Protein AF-A0A5J5TB02-F1 (afdb_monomer_lite)

Foldseek 3Di:
DDDDDDPDPPPPDLVDPQLVLDPARWDFFEDDPQWTWTFHPPPQGWIKIARSVVSDIDTAPRAPDDCDDFWQKDKAWDDDPPDPDGKIKIKTWHADPVAATWIKMDIPVVSDIDTDPDGDHDNQKDWDTSQWEDADQKIWTQIPQGIWIARNPVRYIDHDRHPADHWYDDPRDIDGDDDDDDD

InterPro domains:
  IPR013187 F-box associated beta-propeller, type 3 [PF08268] (30-159)
  IPR055290 F-box protein At3g26010-like [PTHR35546] (15-178)

Sequence (183 aa):
MPAFMSLDPRAYGVPDPSLTFLPEPVDVRTSYNGLLCCQGRTAYRPYYICNPANKQWKELPKPDDDHGPDPALVLVFEPPIMNFTADYKLVCPFPSELGGYKFEVYSSDRGSWRTSGEIRFDDNEKLLPKTGAHVNGIVYWPSTRGVTSFDLNSELCRLFSSNLENLGMINGKLCAACIRTRN

pLDDT: mean 86.52, std 14.09, range [33.75, 98.31]

Radius of gyration: 16.79 Å; chains: 1; bounding box: 39×45×45 Å

Structure (mmCIF, N/CA/C/O backbone):
data_AF-A0A5J5TB02-F1
#
_entry.id   AF-A0A5J5TB02-F1
#
loop_
_atom_site.group_PDB
_atom_site.id
_atom_site.type_symbol
_atom_site.label_atom_id
_atom_site.label_alt_id
_atom_site.label_comp_id
_atom_site.label_asym_id
_atom_site.label_entity_id
_atom_site.label_seq_id
_atom_site.pdbx_PDB_ins_code
_atom_site.Cartn_x
_atom_site.Cartn_y
_atom_site.Cartn_z
_atom_site.occupancy
_atom_site.B_iso_or_equiv
_atom_site.auth_seq_id
_atom_site.auth_comp_id
_atom_site.auth_asym_id
_atom_site.auth_atom_id
_atom_site.pdbx_PDB_model_num
ATOM 1 N N . MET A 1 1 ? -2.875 -25.778 6.248 1.00 34.66 1 MET A N 1
ATOM 2 C CA . MET A 1 1 ? -3.162 -24.342 6.444 1.00 34.66 1 MET A CA 1
ATOM 3 C C . MET A 1 1 ? -2.043 -23.782 7.308 1.00 34.66 1 MET A C 1
ATOM 5 O O . MET A 1 1 ? -1.871 -24.313 8.400 1.00 34.66 1 MET A O 1
ATOM 9 N N . PRO A 1 2 ? -1.211 -22.840 6.838 1.00 33.75 2 PRO A N 1
ATOM 10 C CA . PRO A 1 2 ? -0.192 -22.244 7.694 1.00 33.75 2 PRO A CA 1
ATOM 11 C C . PRO A 1 2 ? -0.888 -21.399 8.766 1.00 33.75 2 PRO A C 1
ATOM 13 O O . PRO A 1 2 ? -1.719 -20.557 8.435 1.00 33.75 2 PRO A O 1
ATOM 16 N N . ALA A 1 3 ? -0.581 -21.648 10.036 1.00 35.84 3 ALA A N 1
ATOM 17 C CA . ALA A 1 3 ? -1.001 -20.803 11.146 1.00 35.84 3 ALA A CA 1
ATOM 18 C C . ALA A 1 3 ? 0.166 -19.883 11.518 1.00 35.84 3 ALA A C 1
ATOM 20 O O . ALA A 1 3 ? 1.285 -20.354 11.725 1.00 35.84 3 ALA A O 1
ATOM 21 N N . PHE A 1 4 ? -0.087 -18.577 11.600 1.00 50.75 4 PHE A N 1
ATOM 22 C CA . PHE A 1 4 ? 0.848 -17.638 12.212 1.00 50.75 4 PHE A CA 1
ATOM 23 C C . PHE A 1 4 ? 0.804 -17.860 13.728 1.00 50.75 4 PHE A C 1
ATOM 25 O O . PHE A 1 4 ? -0.161 -17.477 14.386 1.00 50.75 4 PHE A O 1
ATOM 32 N N . MET A 1 5 ? 1.828 -18.506 14.284 1.00 41.25 5 MET A N 1
ATOM 33 C CA . MET A 1 5 ? 2.080 -18.462 15.723 1.00 41.25 5 MET A CA 1
ATOM 34 C C . MET A 1 5 ? 2.990 -17.274 16.002 1.00 41.25 5 MET A C 1
ATOM 36 O O . MET A 1 5 ? 4.117 -17.219 15.512 1.00 41.25 5 MET A O 1
ATOM 40 N N . SER A 1 6 ? 2.490 -16.315 16.777 1.00 49.78 6 SER A N 1
ATOM 41 C CA . SER A 1 6 ? 3.351 -15.300 17.375 1.00 49.78 6 SER A CA 1
ATOM 42 C C . SER A 1 6 ? 4.355 -15.980 18.309 1.00 49.78 6 SER A C 1
ATOM 44 O O . SER A 1 6 ? 3.989 -16.886 19.056 1.00 49.78 6 SER A O 1
ATOM 46 N N . LEU A 1 7 ? 5.614 -15.539 18.279 1.00 47.03 7 LEU A N 1
ATOM 47 C CA . LEU A 1 7 ? 6.640 -15.971 19.237 1.00 47.03 7 LEU A CA 1
ATOM 48 C C . LEU A 1 7 ? 6.480 -15.292 20.607 1.00 47.03 7 LEU A C 1
ATOM 50 O O . LEU A 1 7 ? 7.170 -15.665 21.553 1.00 47.03 7 LEU A O 1
ATOM 54 N N . ASP A 1 8 ? 5.591 -14.301 20.716 1.00 51.28 8 ASP A N 1
ATOM 55 C CA . ASP A 1 8 ? 5.246 -13.652 21.978 1.00 51.28 8 ASP A CA 1
ATOM 56 C C . ASP A 1 8 ? 4.142 -14.450 22.703 1.00 51.28 8 ASP A C 1
ATOM 58 O O . ASP A 1 8 ? 3.013 -14.506 22.206 1.00 51.28 8 ASP A O 1
ATOM 62 N N . PRO A 1 9 ? 4.412 -15.019 23.897 1.00 49.06 9 PRO A N 1
ATOM 63 C CA . PRO A 1 9 ? 3.417 -15.735 24.699 1.00 49.06 9 PRO A 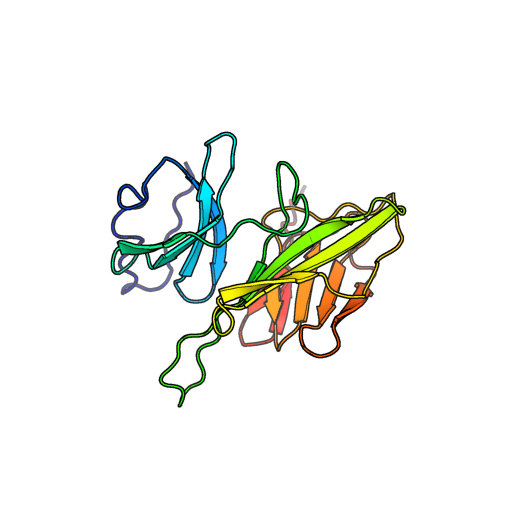CA 1
ATOM 64 C C . PRO A 1 9 ? 2.227 -14.868 25.140 1.00 49.06 9 PRO A C 1
ATOM 66 O O . PRO A 1 9 ? 1.217 -15.404 25.594 1.00 49.06 9 PRO A O 1
ATOM 69 N N . ARG A 1 10 ? 2.348 -13.536 25.059 1.00 51.50 10 ARG A N 1
ATOM 70 C CA . ARG A 1 10 ? 1.288 -12.565 25.372 1.00 51.50 10 ARG A CA 1
ATOM 71 C C . ARG A 1 10 ? 0.553 -12.048 24.144 1.00 51.50 10 ARG A C 1
ATOM 73 O O . ARG A 1 10 ? -0.386 -11.267 24.299 1.00 51.50 10 ARG A O 1
ATOM 80 N N . ALA A 1 11 ? 0.943 -12.464 22.942 1.00 57.03 11 ALA A N 1
ATOM 81 C CA . ALA A 1 11 ? 0.182 -12.146 21.751 1.00 57.03 11 ALA A CA 1
ATOM 82 C C . ALA A 1 11 ? -1.101 -12.979 21.750 1.00 57.03 11 ALA A C 1
ATOM 84 O O . ALA A 1 11 ? -1.159 -14.094 21.231 1.00 57.03 11 ALA A O 1
ATOM 85 N N . TYR A 1 12 ? -2.155 -12.408 22.325 1.00 57.12 12 TYR A N 1
ATOM 86 C CA . TYR A 1 12 ? -3.513 -12.777 21.972 1.00 57.12 12 TYR A CA 1
ATOM 87 C C . TYR A 1 12 ? -3.626 -12.471 20.480 1.00 57.12 12 TYR A C 1
ATOM 89 O O . TYR A 1 12 ? -3.584 -11.305 20.089 1.00 57.12 12 TYR A O 1
ATOM 97 N N . GLY A 1 13 ? -3.620 -13.509 19.639 1.00 61.16 13 GLY A N 1
ATOM 98 C CA . GLY A 1 13 ? -3.747 -13.352 18.191 1.00 61.16 13 GLY A CA 1
ATOM 99 C C . GLY A 1 13 ? -4.966 -12.505 17.817 1.00 61.16 13 GLY A C 1
ATOM 100 O O . GLY A 1 13 ? -5.764 -12.122 18.669 1.00 61.16 13 GLY A O 1
ATOM 101 N N . VAL A 1 14 ? -5.128 -12.214 16.527 1.00 64.50 14 VAL A N 1
ATOM 102 C CA . VAL A 1 14 ? -6.281 -11.450 16.023 1.00 64.50 14 VAL A CA 1
ATOM 103 C C . VAL A 1 14 ? -7.585 -12.030 16.619 1.00 64.50 14 VAL A C 1
ATOM 105 O O . VAL A 1 14 ? -7.903 -13.177 16.303 1.00 64.50 14 VAL A O 1
ATOM 108 N N . PRO A 1 15 ? -8.327 -11.289 17.481 1.00 63.25 15 PRO A N 1
ATOM 109 C CA . PRO A 1 15 ? -9.457 -11.838 18.247 1.00 63.25 15 PRO A CA 1
ATOM 110 C C . PRO A 1 15 ? -10.576 -12.419 17.378 1.00 63.25 15 PRO A C 1
ATOM 112 O O . PRO A 1 15 ? -11.334 -13.279 17.816 1.00 63.25 15 PRO A O 1
ATOM 115 N N . ASP A 1 16 ? -10.677 -11.926 16.146 1.00 74.56 16 ASP A N 1
ATOM 116 C CA . ASP A 1 16 ? -11.548 -12.421 15.091 1.00 74.56 16 ASP A CA 1
ATOM 117 C C . ASP A 1 16 ? -10.733 -12.494 13.785 1.00 74.56 16 ASP A C 1
ATOM 119 O O . ASP A 1 16 ? -10.631 -11.491 13.073 1.00 74.56 16 ASP A O 1
ATOM 123 N N . PRO A 1 17 ? -10.109 -13.643 13.464 1.00 77.44 17 PRO A N 1
ATOM 124 C CA . PRO A 1 17 ? -9.262 -13.778 12.277 1.00 77.44 17 PRO A CA 1
ATOM 125 C C . PRO A 1 17 ? -10.051 -13.672 10.964 1.00 77.44 17 PRO A C 1
ATOM 127 O O . PRO A 1 17 ? -9.451 -13.463 9.912 1.00 77.44 17 PRO A O 1
ATOM 130 N N . SER A 1 18 ? -11.382 -13.799 11.016 1.00 84.56 18 SER A N 1
ATOM 131 C CA . SER A 1 18 ? -12.283 -13.584 9.880 1.00 84.56 18 SER A CA 1
ATOM 132 C C . SER A 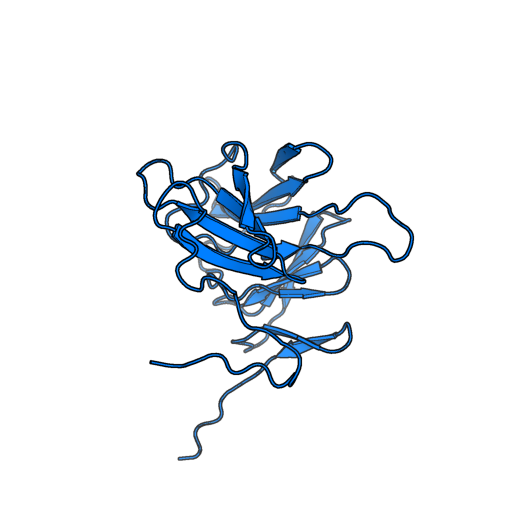1 18 ? -12.627 -12.113 9.630 1.00 84.56 18 SER A C 1
ATOM 134 O O . SER A 1 18 ? -13.225 -11.817 8.599 1.00 84.56 18 SER A O 1
ATOM 136 N N . LEU A 1 19 ? -12.250 -11.201 10.536 1.00 91.81 19 LEU A N 1
ATOM 137 C CA . LEU A 1 19 ? -12.516 -9.760 10.442 1.00 91.81 19 LEU A CA 1
ATOM 138 C C . LEU A 1 19 ? -14.003 -9.432 10.191 1.00 91.81 19 LEU A C 1
ATOM 140 O O . LEU A 1 19 ? -14.325 -8.502 9.455 1.00 91.81 19 LEU A O 1
ATOM 144 N N . THR A 1 20 ? -14.923 -10.170 10.824 1.00 93.25 20 THR A N 1
ATOM 145 C CA . THR A 1 20 ? -16.384 -10.049 10.604 1.00 93.25 20 THR A CA 1
ATOM 146 C C . THR A 1 20 ? -16.981 -8.719 11.063 1.00 93.25 20 THR A C 1
ATOM 148 O O . THR A 1 20 ? -18.136 -8.422 10.778 1.00 93.25 20 THR A O 1
ATOM 151 N N . PHE A 1 21 ? -16.196 -7.907 11.772 1.00 93.69 21 PHE A N 1
ATOM 152 C CA . PHE A 1 21 ? -16.565 -6.556 12.183 1.00 93.69 21 PHE A CA 1
ATOM 153 C C . PHE A 1 21 ? -16.466 -5.520 11.044 1.00 93.69 21 PHE A C 1
ATOM 155 O O . PHE A 1 21 ? -16.914 -4.387 11.223 1.00 93.69 21 PHE A O 1
ATOM 162 N N . LEU A 1 22 ? -15.860 -5.880 9.906 1.00 96.62 22 LEU A N 1
ATOM 163 C CA . LEU A 1 22 ? -15.842 -5.071 8.686 1.00 96.62 22 LEU A CA 1
ATOM 164 C C . LEU A 1 22 ? -17.180 -5.184 7.931 1.00 96.62 22 LEU A C 1
ATOM 166 O O . LEU A 1 22 ? -17.887 -6.181 8.081 1.00 96.62 22 LEU A O 1
ATOM 170 N N . PRO A 1 23 ? -17.547 -4.180 7.112 1.00 96.31 23 PRO A N 1
ATOM 171 C CA . PRO A 1 23 ? -18.873 -4.119 6.491 1.00 96.31 23 PRO A CA 1
ATOM 172 C C . PRO A 1 23 ? -19.090 -5.153 5.373 1.00 96.31 23 PRO A C 1
ATOM 174 O O . PRO A 1 23 ? -20.227 -5.406 4.982 1.00 96.31 23 PRO A O 1
ATOM 177 N N . GLU A 1 24 ? -18.018 -5.751 4.851 1.00 96.00 24 GLU A N 1
ATOM 178 C CA . GLU A 1 24 ? -18.046 -6.746 3.779 1.00 96.00 24 GLU A CA 1
ATOM 179 C C . GLU A 1 24 ? -16.853 -7.719 3.892 1.00 96.00 24 GLU A C 1
ATOM 181 O O . GLU A 1 24 ? -15.903 -7.439 4.628 1.00 96.00 24 GLU A O 1
ATOM 186 N N . PRO A 1 25 ? -16.853 -8.860 3.173 1.00 94.75 25 PRO A N 1
ATOM 187 C CA . PRO A 1 25 ? -15.664 -9.698 3.046 1.00 94.75 25 PRO A CA 1
ATOM 188 C C . PRO A 1 25 ? -14.498 -8.931 2.413 1.00 94.75 25 PRO A C 1
ATOM 190 O O . PRO A 1 25 ? -14.657 -8.293 1.374 1.00 94.75 25 PRO A O 1
ATOM 193 N N . VAL A 1 26 ? -13.308 -9.058 3.000 1.00 95.31 26 VAL A N 1
ATOM 194 C CA . VAL A 1 26 ? -12.112 -8.323 2.570 1.00 95.31 26 VAL A CA 1
ATOM 195 C C . VAL A 1 26 ? -10.913 -9.234 2.320 1.00 95.31 26 VAL A C 1
ATOM 197 O O . VAL A 1 26 ? -10.839 -10.351 2.835 1.00 95.31 26 VAL A O 1
ATOM 200 N N . ASP A 1 27 ? -9.932 -8.717 1.584 1.00 93.31 27 ASP A N 1
ATOM 201 C CA . ASP A 1 27 ? -8.576 -9.258 1.521 1.00 93.31 27 ASP A CA 1
ATOM 202 C C . ASP A 1 27 ? -7.617 -8.380 2.328 1.00 93.31 27 ASP A C 1
ATOM 204 O O . ASP A 1 27 ? -7.551 -7.167 2.118 1.00 93.31 27 ASP A O 1
ATOM 208 N N . VAL A 1 28 ? -6.827 -8.980 3.222 1.00 93.94 28 VAL A N 1
ATOM 209 C CA . VAL A 1 28 ? -5.742 -8.263 3.909 1.00 93.94 28 VAL A CA 1
ATOM 210 C C . VAL A 1 28 ? -4.626 -7.984 2.902 1.00 93.94 28 VAL A C 1
ATOM 212 O O . VAL A 1 28 ? -4.113 -8.900 2.252 1.00 93.94 28 VAL A O 1
ATOM 215 N N . ARG A 1 29 ? -4.263 -6.707 2.753 1.00 94.25 29 ARG A N 1
ATOM 216 C CA . ARG A 1 29 ? -3.276 -6.236 1.771 1.00 94.25 29 ARG A CA 1
ATOM 217 C C . ARG A 1 29 ? -1.912 -5.962 2.387 1.00 94.25 29 ARG A C 1
ATOM 219 O O . ARG A 1 29 ? -0.904 -6.303 1.781 1.00 94.25 29 ARG A O 1
ATOM 226 N N . THR A 1 30 ? -1.880 -5.375 3.580 1.00 94.81 30 THR A N 1
ATOM 227 C CA . THR A 1 30 ? -0.645 -5.072 4.318 1.00 94.81 30 THR A CA 1
ATOM 228 C C . THR A 1 30 ? -0.964 -4.833 5.794 1.00 94.81 30 THR A C 1
ATOM 230 O O . THR A 1 30 ? -2.107 -4.548 6.154 1.00 94.81 30 THR A O 1
ATOM 233 N N . SER A 1 31 ? 0.044 -4.924 6.657 1.00 93.50 31 SER A N 1
ATOM 234 C CA . SER A 1 31 ? -0.065 -4.677 8.098 1.00 93.50 31 SER A CA 1
ATOM 235 C C . SER A 1 31 ? 1.118 -3.860 8.603 1.00 93.50 31 SER A C 1
ATOM 237 O O . SER A 1 31 ? 2.230 -4.058 8.117 1.00 93.50 31 SER A O 1
ATOM 239 N N . TYR A 1 32 ? 0.911 -3.005 9.604 1.00 92.19 32 TYR A N 1
ATOM 240 C CA . TYR A 1 32 ? 2.001 -2.275 10.258 1.00 92.19 32 TYR A CA 1
ATOM 241 C C . TYR A 1 32 ? 1.614 -1.890 11.689 1.00 92.19 32 TYR A C 1
ATOM 243 O O . TYR A 1 32 ? 0.549 -1.315 11.900 1.00 92.19 32 TYR A O 1
ATOM 251 N N . ASN A 1 33 ? 2.463 -2.222 12.671 1.00 89.44 33 ASN A N 1
ATOM 252 C CA . ASN A 1 33 ? 2.292 -1.883 14.095 1.00 89.44 33 ASN A CA 1
ATOM 253 C C . ASN A 1 33 ? 0.857 -2.062 14.637 1.00 89.44 33 ASN A C 1
ATOM 255 O O . ASN A 1 33 ? 0.307 -1.190 15.305 1.00 89.44 33 ASN A O 1
ATOM 259 N N . GLY A 1 34 ? 0.241 -3.211 14.343 1.00 88.44 34 GLY A N 1
ATOM 260 C CA . GLY A 1 34 ? -1.089 -3.573 14.847 1.00 88.44 34 GLY A CA 1
ATOM 261 C C . GLY A 1 34 ? -2.270 -3.068 14.014 1.00 88.44 34 GLY A C 1
ATOM 262 O O . GLY A 1 34 ? -3.393 -3.485 14.279 1.00 88.44 34 GLY A O 1
ATOM 263 N N . LEU A 1 35 ? -2.044 -2.242 12.989 1.00 93.00 35 LEU A N 1
ATOM 264 C CA . LEU A 1 35 ? -3.065 -1.900 11.999 1.00 93.00 35 LEU A CA 1
ATOM 265 C C . LEU A 1 35 ? -3.005 -2.840 10.793 1.00 93.00 35 LEU A C 1
ATOM 267 O O . LEU A 1 35 ? -1.930 -3.290 10.383 1.00 93.00 35 LEU A O 1
ATOM 271 N N . LEU A 1 36 ? -4.169 -3.087 10.199 1.00 95.50 36 LEU A N 1
ATOM 272 C CA . LEU A 1 36 ? -4.325 -3.785 8.928 1.00 95.50 36 LEU A CA 1
ATOM 273 C C . LEU A 1 36 ? -4.895 -2.826 7.885 1.00 95.50 36 LEU A C 1
ATOM 275 O O . LEU A 1 36 ? -5.845 -2.092 8.160 1.00 95.50 36 LEU A O 1
ATOM 279 N N . CYS A 1 37 ? -4.354 -2.887 6.673 1.00 97.06 37 CYS A N 1
ATOM 280 C CA . CYS A 1 37 ? -5.030 -2.393 5.485 1.00 97.06 37 CYS A CA 1
ATOM 281 C C . CYS A 1 37 ? -5.700 -3.572 4.783 1.00 97.06 37 CYS A C 1
ATOM 283 O O . CYS A 1 37 ? -5.042 -4.549 4.408 1.00 97.06 37 CYS A O 1
ATOM 285 N N . CYS A 1 38 ? -7.009 -3.462 4.610 1.00 96.12 38 CYS A N 1
ATOM 286 C CA . CYS A 1 38 ? -7.842 -4.439 3.934 1.00 96.12 38 CYS A CA 1
ATOM 287 C C . CYS A 1 38 ? -8.459 -3.817 2.680 1.00 96.12 38 CYS A C 1
ATOM 289 O O . CYS A 1 38 ? -8.668 -2.606 2.623 1.00 96.12 38 CYS A O 1
ATOM 291 N N . GLN A 1 39 ? -8.779 -4.647 1.691 1.00 96.06 39 GLN A N 1
ATOM 292 C CA . GLN A 1 39 ? -9.515 -4.232 0.503 1.00 96.06 39 GLN A CA 1
ATOM 293 C C . GLN A 1 39 ? -10.833 -4.998 0.403 1.00 96.06 39 GLN A C 1
ATOM 295 O O . GLN A 1 39 ? -10.827 -6.228 0.481 1.00 96.06 39 GLN A O 1
ATOM 300 N N . GLY A 1 40 ? -11.939 -4.275 0.223 1.00 95.56 40 GLY A N 1
ATOM 301 C CA . GLY A 1 40 ? -13.256 -4.850 -0.048 1.00 95.56 40 GLY A CA 1
ATOM 302 C C . GLY A 1 40 ? -13.283 -5.663 -1.342 1.00 95.56 40 GLY A C 1
ATOM 303 O O . GLY A 1 40 ? -12.474 -5.451 -2.252 1.00 95.56 40 GLY A O 1
ATOM 304 N N . ARG A 1 41 ? -14.219 -6.610 -1.419 1.00 94.00 41 ARG A N 1
ATOM 305 C CA . ARG A 1 41 ? -14.401 -7.499 -2.579 1.00 94.00 41 ARG A CA 1
ATOM 306 C C . ARG A 1 41 ? -15.544 -7.059 -3.494 1.00 94.00 41 ARG A C 1
ATOM 308 O O . ARG A 1 41 ? -15.727 -7.654 -4.556 1.00 94.00 41 ARG A O 1
ATOM 315 N N . THR A 1 42 ? -16.300 -6.031 -3.112 1.00 92.19 42 THR A N 1
ATOM 316 C CA . THR A 1 42 ? -17.237 -5.332 -4.003 1.00 92.19 42 THR A CA 1
ATOM 317 C C . THR A 1 42 ? -16.541 -4.805 -5.260 1.00 92.19 42 THR A C 1
ATOM 319 O O . THR A 1 42 ? -15.325 -4.652 -5.293 1.00 92.19 42 THR A O 1
ATOM 322 N N . ALA A 1 43 ? -17.306 -4.463 -6.303 1.00 89.06 43 ALA A N 1
ATOM 323 C CA . ALA A 1 43 ? -16.751 -3.891 -7.537 1.00 89.06 43 ALA A CA 1
ATOM 324 C C . ALA A 1 43 ? -15.966 -2.583 -7.304 1.00 89.06 43 ALA A C 1
ATOM 326 O O . ALA A 1 43 ? -15.029 -2.288 -8.039 1.00 89.06 43 ALA A O 1
ATOM 327 N N . TYR A 1 44 ? -16.336 -1.823 -6.268 1.00 90.00 44 TYR A N 1
ATOM 328 C CA . TYR A 1 44 ? -15.663 -0.586 -5.876 1.00 90.00 44 TYR A CA 1
ATOM 329 C C . TYR A 1 44 ? -14.302 -0.824 -5.200 1.00 90.00 44 TYR A C 1
ATOM 331 O O . TYR A 1 44 ? -13.422 0.028 -5.290 1.00 90.00 44 TYR A O 1
ATOM 339 N N . ARG A 1 45 ? -14.111 -1.991 -4.569 1.00 94.12 45 ARG A N 1
ATOM 340 C CA . ARG A 1 45 ? -12.866 -2.412 -3.901 1.00 94.12 45 ARG A CA 1
ATOM 341 C C . ARG A 1 45 ? -12.295 -1.357 -2.932 1.00 94.12 45 ARG A C 1
ATOM 343 O O . ARG A 1 45 ? -11.108 -1.025 -3.038 1.00 94.12 45 ARG A O 1
ATOM 350 N N . PRO A 1 46 ? -13.111 -0.843 -1.986 1.00 96.81 46 PRO A N 1
ATOM 351 C CA . PRO A 1 46 ? -12.695 0.185 -1.034 1.00 96.81 46 PRO A CA 1
ATOM 352 C C . PRO A 1 46 ? -11.531 -0.284 -0.162 1.00 96.81 46 PRO A C 1
ATOM 354 O O . PRO A 1 46 ? -11.383 -1.478 0.114 1.00 96.81 46 PRO A O 1
ATOM 357 N N . TYR A 1 47 ? -10.731 0.665 0.321 1.00 98.06 47 TYR A N 1
ATOM 358 C CA . TYR A 1 47 ? -9.716 0.389 1.331 1.00 98.06 47 TYR A CA 1
ATOM 359 C C . TYR A 1 47 ? -10.259 0.649 2.730 1.00 98.06 47 TYR A C 1
ATOM 361 O O . TYR A 1 47 ? -10.822 1.706 3.005 1.00 98.06 47 TYR A O 1
ATOM 369 N N . TYR A 1 48 ? -10.012 -0.296 3.630 1.00 98.12 48 TYR A N 1
ATOM 370 C CA . TYR A 1 48 ? -10.308 -0.175 5.049 1.00 98.12 48 TYR A CA 1
ATOM 371 C C . TYR A 1 48 ? -9.013 -0.208 5.847 1.00 98.12 48 TYR A C 1
ATOM 373 O O . TYR A 1 48 ? -8.181 -1.096 5.648 1.00 98.12 48 TYR A O 1
ATOM 381 N N . ILE A 1 49 ? -8.861 0.722 6.784 1.00 97.62 49 ILE A N 1
ATOM 382 C CA . ILE A 1 49 ? -7.841 0.633 7.830 1.00 97.62 49 ILE A CA 1
ATOM 383 C C . ILE A 1 49 ? -8.534 0.193 9.105 1.00 97.62 49 ILE A C 1
ATOM 385 O O . ILE A 1 49 ? -9.471 0.854 9.557 1.00 97.62 49 ILE A O 1
ATOM 389 N N . CYS A 1 50 ? -8.098 -0.924 9.679 1.00 95.19 50 CYS A N 1
ATOM 390 C CA . CYS A 1 50 ? -8.692 -1.448 10.898 1.00 95.19 50 CYS A CA 1
ATOM 391 C C . CYS A 1 50 ? -7.662 -1.829 11.955 1.00 95.19 50 CYS A C 1
ATOM 393 O O . CYS A 1 50 ? -6.534 -2.229 11.657 1.00 95.19 50 CYS A O 1
ATOM 395 N N . ASN A 1 51 ? -8.091 -1.705 13.208 1.00 92.94 51 ASN A N 1
ATOM 396 C CA . ASN A 1 51 ? -7.405 -2.249 14.362 1.00 92.94 51 ASN A CA 1
ATOM 397 C C . ASN A 1 51 ? -8.160 -3.515 14.811 1.00 92.94 51 ASN A C 1
ATOM 399 O O . ASN A 1 51 ? -9.221 -3.418 15.436 1.00 92.94 51 ASN A O 1
ATOM 403 N N . PRO A 1 52 ? -7.639 -4.718 14.516 1.00 90.88 52 PRO A N 1
ATOM 404 C CA . PRO A 1 52 ? -8.297 -5.963 14.898 1.00 90.88 52 PRO A CA 1
ATOM 405 C C . PRO A 1 52 ? -8.453 -6.146 16.414 1.00 90.88 52 PRO A C 1
ATOM 407 O O . PRO A 1 52 ? -9.350 -6.871 16.841 1.00 90.88 52 PRO A O 1
ATOM 410 N N . ALA A 1 53 ? -7.609 -5.512 17.237 1.00 87.12 53 ALA A N 1
ATOM 411 C CA . ALA A 1 53 ? -7.641 -5.682 18.689 1.00 87.12 53 ALA A CA 1
ATOM 412 C C . ALA A 1 53 ? -8.876 -5.030 19.331 1.00 87.12 53 ALA A C 1
ATOM 414 O O . ALA A 1 53 ? -9.399 -5.546 20.317 1.00 87.12 53 ALA A O 1
ATOM 415 N N . ASN A 1 54 ? -9.359 -3.918 18.769 1.00 87.69 54 ASN A N 1
ATOM 416 C CA . ASN A 1 54 ? -10.532 -3.197 19.272 1.00 87.69 54 ASN A CA 1
ATOM 417 C C . ASN A 1 54 ? -11.708 -3.162 18.278 1.00 87.69 54 ASN A C 1
ATOM 419 O O . ASN A 1 54 ? -12.731 -2.547 18.573 1.00 87.69 54 ASN A O 1
ATOM 423 N N . LYS A 1 55 ? -11.570 -3.828 17.122 1.00 91.38 55 LYS A N 1
ATOM 424 C CA . LYS A 1 55 ? -12.578 -3.935 16.054 1.00 91.38 55 LYS A CA 1
ATOM 425 C C . LYS A 1 55 ? -12.993 -2.590 15.442 1.00 91.38 55 LYS A C 1
ATOM 427 O O . LYS A 1 55 ? -14.007 -2.518 14.750 1.00 91.38 55 LYS A O 1
ATOM 432 N N . GLN A 1 56 ? -12.228 -1.523 15.676 1.00 92.62 56 GLN A N 1
ATOM 433 C CA . GLN A 1 56 ? -12.459 -0.233 15.036 1.00 92.62 56 GLN A CA 1
ATOM 434 C C . GLN A 1 56 ? -11.892 -0.245 13.621 1.00 92.62 56 GLN A C 1
ATOM 436 O O . GLN A 1 56 ? -10.821 -0.801 13.359 1.00 92.62 56 GLN A O 1
ATOM 441 N N . TRP A 1 57 ? -12.603 0.400 12.706 1.00 96.38 57 TRP A N 1
ATOM 442 C CA . TRP A 1 57 ? -12.198 0.516 11.317 1.00 96.38 57 TRP A CA 1
ATOM 443 C C . TRP A 1 57 ? -12.649 1.844 10.720 1.00 96.38 57 TRP A C 1
ATOM 445 O O . TRP A 1 57 ? -13.550 2.507 11.236 1.00 96.38 57 TRP A O 1
ATOM 455 N N . LYS A 1 58 ? -11.996 2.224 9.625 1.00 96.50 58 LYS A N 1
ATOM 456 C CA . LYS A 1 58 ? -12.330 3.388 8.810 1.00 96.50 58 LYS A CA 1
ATOM 457 C C . LYS A 1 58 ? -12.219 3.013 7.337 1.00 96.50 58 LYS A C 1
ATOM 459 O O . LYS A 1 58 ? -11.205 2.453 6.925 1.00 96.50 58 LYS A O 1
ATOM 464 N N . GLU A 1 59 ? -13.248 3.338 6.564 1.00 98.19 59 GLU A N 1
ATOM 465 C CA . GLU A 1 59 ? -13.167 3.349 5.103 1.00 98.19 59 GLU A CA 1
ATOM 466 C C . GLU A 1 59 ? -12.373 4.577 4.648 1.00 98.19 59 GLU A C 1
ATOM 468 O O . GLU A 1 59 ? -12.583 5.688 5.148 1.00 98.19 59 GLU A O 1
ATOM 473 N N . LEU A 1 60 ? -11.430 4.374 3.735 1.00 98.25 60 LEU A N 1
ATOM 474 C CA . LEU A 1 60 ? -10.689 5.461 3.111 1.00 98.25 60 LEU A CA 1
ATOM 475 C C . LEU A 1 60 ? -11.507 6.063 1.960 1.00 98.25 60 LEU A C 1
ATOM 477 O O . LEU A 1 60 ? -12.269 5.340 1.315 1.00 98.25 60 LEU A O 1
ATOM 481 N N . PRO A 1 61 ? -11.338 7.363 1.656 1.00 98.00 61 PRO A N 1
ATOM 482 C CA . PRO A 1 61 ? -11.888 7.928 0.430 1.00 98.00 61 PRO A CA 1
ATOM 483 C C . PRO A 1 61 ? -11.374 7.160 -0.792 1.00 98.00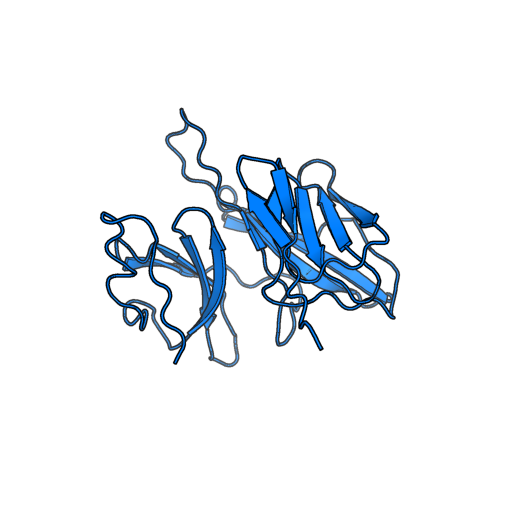 61 PRO A C 1
ATOM 485 O O . PRO A 1 61 ? -10.327 6.503 -0.738 1.00 98.00 61 PRO A O 1
ATOM 488 N N . LYS A 1 62 ? -12.103 7.272 -1.906 1.00 96.88 62 LYS A N 1
ATOM 489 C CA . LYS A 1 62 ? -11.654 6.735 -3.191 1.00 96.88 62 LYS A CA 1
ATOM 490 C C . LYS A 1 62 ? -10.256 7.282 -3.520 1.00 96.88 62 LYS A C 1
ATOM 492 O O . LYS A 1 62 ? -10.075 8.488 -3.357 1.00 96.88 62 LYS A O 1
ATOM 497 N N . PRO A 1 63 ? -9.307 6.442 -3.962 1.00 96.62 63 PRO A N 1
ATOM 498 C CA . PRO A 1 63 ? -8.081 6.925 -4.592 1.00 96.62 63 PRO A CA 1
ATOM 499 C C . PRO A 1 63 ? -8.392 7.800 -5.810 1.00 96.62 63 PRO A C 1
ATOM 501 O O . PRO A 1 63 ? -9.416 7.587 -6.476 1.00 96.62 63 PRO A O 1
ATOM 504 N N . ASP A 1 64 ? -7.522 8.765 -6.089 1.00 94.06 64 ASP A N 1
ATOM 505 C CA . ASP A 1 64 ? -7.640 9.632 -7.260 1.00 94.06 64 ASP A CA 1
ATOM 506 C C . ASP A 1 64 ? -7.278 8.860 -8.543 1.00 94.06 64 ASP A C 1
ATOM 508 O O . ASP A 1 64 ? -7.866 9.113 -9.598 1.00 94.06 64 ASP A O 1
ATOM 512 N N . ASP A 1 65 ? -6.382 7.870 -8.438 1.00 94.06 65 ASP A N 1
ATOM 513 C CA . ASP A 1 65 ? -5.904 7.034 -9.541 1.00 94.06 65 ASP A CA 1
ATOM 514 C C . ASP A 1 65 ? -6.339 5.547 -9.400 1.00 94.06 65 ASP A C 1
ATOM 516 O O . ASP A 1 65 ? -6.674 5.046 -8.323 1.00 94.06 65 ASP A O 1
ATOM 520 N N . ASP A 1 66 ? -6.361 4.789 -10.508 1.00 91.94 66 ASP A N 1
ATOM 521 C CA . ASP A 1 66 ? -6.684 3.351 -10.468 1.00 91.94 66 ASP A CA 1
ATOM 522 C C . ASP A 1 66 ? -5.473 2.511 -10.027 1.00 91.94 66 ASP A C 1
ATOM 524 O O . ASP A 1 66 ? -4.508 2.304 -10.762 1.00 91.94 66 ASP A O 1
ATOM 528 N N . HIS A 1 67 ? -5.558 1.960 -8.817 1.00 93.06 67 HIS A N 1
ATOM 529 C CA . HIS A 1 67 ? -4.541 1.081 -8.236 1.00 93.06 67 HIS A CA 1
ATOM 530 C C . HIS A 1 67 ? -4.535 -0.355 -8.801 1.00 93.06 67 HIS A C 1
ATOM 532 O O . HIS A 1 67 ? -3.681 -1.168 -8.431 1.00 93.06 67 HIS A O 1
ATOM 538 N N . GLY A 1 68 ? -5.482 -0.711 -9.671 1.00 89.06 68 GLY A N 1
ATOM 539 C CA . GLY A 1 68 ? -5.543 -2.016 -10.320 1.00 89.06 68 GLY A CA 1
ATOM 540 C C . GLY A 1 68 ? -5.965 -3.182 -9.403 1.00 89.06 68 GLY A C 1
ATOM 541 O O . GLY A 1 68 ? -6.353 -3.003 -8.241 1.00 89.06 68 GLY A O 1
ATOM 542 N N . PRO A 1 69 ? -5.967 -4.427 -9.923 1.00 86.69 69 PRO A N 1
ATOM 543 C CA . PRO A 1 69 ? -6.528 -5.612 -9.253 1.00 86.69 69 PRO A CA 1
ATOM 544 C C . PRO A 1 69 ? -5.701 -6.157 -8.079 1.00 86.69 69 PRO A C 1
ATOM 546 O O . PRO A 1 69 ? -6.260 -6.759 -7.158 1.00 86.69 69 PRO A O 1
ATOM 549 N N . ASP A 1 70 ? -4.388 -5.941 -8.073 1.00 89.56 70 ASP A N 1
ATOM 550 C CA . ASP A 1 70 ? -3.499 -6.458 -7.027 1.00 89.56 70 ASP A CA 1
ATOM 551 C C . ASP A 1 70 ? -2.459 -5.402 -6.619 1.00 89.56 70 ASP A C 1
ATOM 553 O O . ASP A 1 70 ? -1.299 -5.480 -7.020 1.00 89.56 70 ASP A O 1
ATOM 557 N N . PRO A 1 71 ? -2.879 -4.364 -5.873 1.00 92.88 71 PRO A N 1
ATOM 558 C CA . PRO A 1 71 ? -2.022 -3.226 -5.572 1.00 92.88 71 PRO A CA 1
ATOM 559 C C . PRO A 1 71 ? -0.914 -3.598 -4.579 1.00 92.88 71 PRO A C 1
ATOM 561 O O . PRO A 1 71 ? -1.154 -4.273 -3.570 1.00 92.88 71 PRO A O 1
ATOM 564 N N . ALA A 1 72 ? 0.305 -3.112 -4.827 1.00 94.69 72 ALA A N 1
ATOM 565 C CA . ALA A 1 72 ? 1.464 -3.321 -3.958 1.00 94.69 72 ALA A CA 1
ATOM 566 C C . ALA A 1 72 ? 1.486 -2.317 -2.791 1.00 94.69 72 ALA A C 1
ATOM 568 O O . ALA A 1 72 ? 2.418 -1.537 -2.628 1.00 94.69 72 ALA A O 1
ATOM 569 N N . LEU A 1 73 ? 0.426 -2.322 -1.985 1.00 96.81 73 LEU A N 1
ATOM 570 C CA . LEU A 1 73 ? 0.243 -1.378 -0.883 1.00 96.81 73 LEU A CA 1
ATOM 571 C C . LEU A 1 73 ? 1.272 -1.568 0.231 1.00 96.81 73 LEU A C 1
ATOM 573 O O . LEU A 1 73 ? 1.575 -2.699 0.614 1.00 96.81 73 LEU A O 1
ATOM 577 N N . VAL A 1 74 ? 1.708 -0.454 0.820 1.00 97.50 74 VAL A N 1
ATOM 578 C CA . VAL A 1 74 ? 2.447 -0.446 2.089 1.00 97.50 74 VAL A CA 1
ATOM 579 C C . VAL A 1 74 ? 1.791 0.522 3.059 1.00 97.50 74 VAL A C 1
ATOM 581 O O . VAL A 1 74 ? 1.633 1.709 2.776 1.00 97.50 74 VAL A O 1
ATOM 584 N N . LEU A 1 75 ? 1.405 -0.010 4.217 1.00 97.25 75 LEU A N 1
ATOM 585 C CA . LEU A 1 75 ? 0.902 0.764 5.345 1.00 97.25 75 LEU A CA 1
ATOM 586 C C . LEU A 1 75 ? 2.087 1.190 6.208 1.00 97.25 75 LEU A C 1
ATOM 588 O O . LEU A 1 75 ? 2.938 0.369 6.540 1.00 97.25 75 LEU A O 1
ATOM 592 N N . VAL A 1 76 ? 2.110 2.460 6.591 1.00 96.25 76 VAL A N 1
ATOM 593 C CA . VAL A 1 76 ? 3.131 3.040 7.462 1.00 96.25 76 VAL A CA 1
ATOM 594 C C . VAL A 1 76 ? 2.432 3.635 8.673 1.00 96.25 76 VAL A C 1
ATOM 596 O O . VAL A 1 76 ? 1.656 4.581 8.541 1.00 96.25 76 VAL A O 1
ATOM 599 N N . PHE A 1 77 ? 2.691 3.064 9.847 1.00 92.94 77 PHE A N 1
ATOM 600 C CA . PHE A 1 77 ? 2.103 3.495 11.114 1.00 92.94 77 PHE A CA 1
ATOM 601 C C . PHE A 1 77 ? 3.166 3.521 12.219 1.00 92.94 77 PHE A C 1
ATOM 603 O O . PHE A 1 77 ? 3.389 2.538 12.924 1.00 92.94 77 PHE A O 1
ATOM 610 N N . GLU A 1 78 ? 3.851 4.651 12.362 1.00 84.31 78 GLU A N 1
ATOM 611 C CA . GLU A 1 78 ? 4.872 4.869 13.394 1.00 84.31 78 GLU A CA 1
ATOM 612 C C . GLU A 1 78 ? 4.405 5.959 14.360 1.00 84.31 78 GLU A C 1
ATOM 614 O O . GLU A 1 78 ? 4.779 7.119 14.191 1.00 84.31 78 GLU A O 1
ATOM 619 N N . PRO A 1 79 ? 3.562 5.622 15.356 1.00 72.19 79 PRO A N 1
ATOM 620 C CA . PRO A 1 79 ? 3.119 6.598 16.339 1.00 72.19 79 PRO A CA 1
ATOM 621 C C . PRO A 1 79 ? 4.335 7.122 17.124 1.00 72.19 79 PRO A C 1
ATOM 623 O O . PRO A 1 79 ? 5.071 6.325 17.716 1.00 72.19 79 PRO A O 1
ATOM 626 N N . PRO A 1 80 ? 4.582 8.443 17.147 1.00 70.56 80 PRO A N 1
ATOM 627 C CA . PRO A 1 80 ? 5.680 9.004 17.926 1.00 70.56 80 PRO A CA 1
ATOM 628 C C . PRO A 1 80 ? 5.479 8.760 19.422 1.00 70.56 80 PRO A C 1
ATOM 630 O O . PRO A 1 80 ? 4.358 8.824 19.916 1.00 70.56 80 PRO A O 1
ATOM 633 N N . ILE A 1 81 ? 6.579 8.576 20.161 1.00 70.56 81 ILE A N 1
ATOM 634 C CA . ILE A 1 81 ? 6.569 8.285 21.611 1.00 70.56 81 ILE A CA 1
ATOM 635 C C . ILE A 1 81 ? 5.760 9.326 22.410 1.00 70.56 81 ILE A C 1
ATOM 637 O O . ILE A 1 81 ? 5.185 9.000 23.444 1.00 70.56 81 ILE A O 1
ATOM 641 N N . MET A 1 82 ? 5.720 10.576 21.937 1.00 68.06 82 MET A N 1
ATOM 642 C CA . MET A 1 82 ? 5.079 11.705 22.622 1.00 68.06 82 MET A CA 1
ATOM 643 C C . MET A 1 82 ? 3.802 12.221 21.937 1.00 68.06 82 MET A C 1
ATOM 645 O O . MET A 1 82 ? 3.201 13.167 22.443 1.00 68.06 82 MET A O 1
ATOM 649 N N . ASN A 1 83 ? 3.383 11.656 20.798 1.00 58.41 83 ASN A N 1
ATOM 650 C CA . ASN A 1 83 ? 2.225 12.182 20.071 1.00 58.41 83 ASN A CA 1
ATOM 651 C C . ASN A 1 83 ? 0.917 11.554 20.552 1.00 58.41 83 ASN A C 1
ATOM 653 O O . ASN A 1 83 ? 0.786 10.339 20.669 1.00 58.41 83 ASN A O 1
ATOM 657 N N . PHE A 1 84 ? -0.082 12.416 20.747 1.00 63.94 84 PHE A N 1
ATOM 658 C CA . PHE A 1 84 ? -1.461 12.027 21.046 1.00 63.94 84 PHE A CA 1
ATOM 659 C C . PHE A 1 84 ? -2.266 11.658 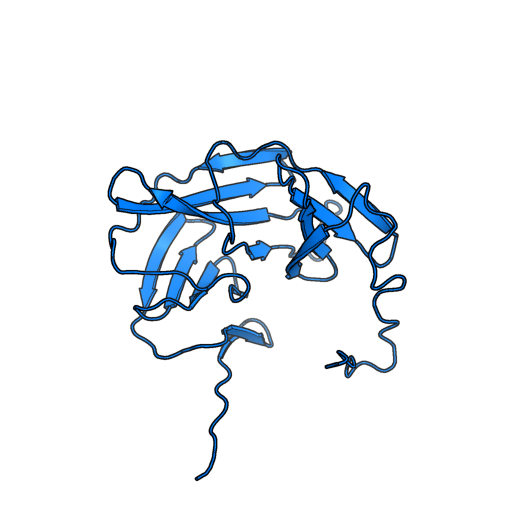19.788 1.00 63.94 84 PHE A C 1
ATOM 661 O O . PHE A 1 84 ? -3.368 11.126 19.911 1.00 63.94 84 PHE A O 1
ATOM 668 N N . THR A 1 85 ? -1.740 11.936 18.587 1.00 68.38 85 THR A N 1
ATOM 669 C CA . THR A 1 85 ? -2.360 11.567 17.308 1.00 68.38 85 THR A CA 1
ATOM 670 C C . THR A 1 85 ? -1.642 10.375 16.684 1.00 68.38 85 THR A C 1
ATOM 672 O O . THR A 1 85 ? -0.421 10.354 16.524 1.00 68.38 85 THR A O 1
ATOM 675 N N . ALA A 1 86 ? -2.425 9.350 16.362 1.00 81.31 86 ALA A N 1
ATOM 676 C CA . ALA A 1 86 ? -1.970 8.111 15.751 1.00 81.31 86 ALA A CA 1
ATOM 677 C C . ALA A 1 86 ? -2.113 8.215 14.227 1.00 81.31 86 ALA A C 1
ATOM 679 O O . ALA A 1 86 ? -3.051 7.666 13.646 1.00 81.31 86 ALA A O 1
ATOM 680 N N . ASP A 1 87 ? -1.199 8.952 13.596 1.00 90.62 87 ASP A N 1
ATOM 681 C CA . ASP A 1 87 ? -1.227 9.156 12.150 1.00 90.62 87 ASP A CA 1
ATOM 682 C C . ASP A 1 87 ? -0.594 7.990 11.384 1.00 90.62 87 ASP A C 1
ATOM 684 O O . ASP A 1 87 ? 0.409 7.406 11.800 1.00 90.62 87 ASP A O 1
ATOM 688 N N . TYR A 1 88 ? -1.183 7.654 10.241 1.00 94.88 88 TYR A N 1
ATOM 689 C CA . TYR A 1 88 ? -0.711 6.623 9.331 1.00 94.88 88 TYR A CA 1
ATOM 690 C C . TYR A 1 88 ? -0.766 7.102 7.881 1.00 94.88 88 TYR A C 1
ATOM 692 O O . TYR A 1 88 ? -1.554 7.975 7.503 1.00 94.88 88 TYR A O 1
ATOM 700 N N . LYS A 1 89 ? 0.062 6.474 7.047 1.00 97.38 89 LYS A N 1
ATOM 701 C CA . LYS A 1 89 ? 0.064 6.655 5.596 1.00 97.38 89 LYS A CA 1
ATOM 702 C C . LYS A 1 89 ? -0.150 5.325 4.893 1.00 97.38 89 LYS A C 1
ATOM 704 O O . LYS A 1 89 ? 0.326 4.294 5.364 1.00 97.38 89 LYS A O 1
ATOM 709 N N . LEU A 1 90 ? -0.837 5.351 3.758 1.00 98.06 90 LEU A N 1
ATOM 710 C CA . LEU A 1 90 ? -0.960 4.200 2.866 1.00 98.06 90 LEU A CA 1
ATOM 711 C C . LEU A 1 90 ? -0.376 4.587 1.512 1.00 98.06 90 LEU A C 1
ATOM 713 O O . LEU A 1 90 ? -0.821 5.557 0.904 1.00 98.06 90 LEU A O 1
ATOM 717 N N . VAL A 1 91 ? 0.641 3.852 1.077 1.00 98.06 91 VAL A N 1
ATOM 718 C CA . VAL A 1 91 ? 1.399 4.138 -0.143 1.00 98.06 91 VAL A CA 1
ATOM 719 C C . VAL A 1 91 ? 1.055 3.090 -1.182 1.00 98.06 91 VAL A C 1
ATOM 721 O O . VAL A 1 91 ? 1.148 1.892 -0.900 1.00 98.06 91 VAL A O 1
ATOM 724 N N . CYS A 1 92 ? 0.678 3.535 -2.375 1.00 97.06 92 CYS A N 1
ATOM 725 C CA . CYS A 1 92 ? 0.388 2.664 -3.500 1.00 97.06 92 CYS A CA 1
ATOM 726 C C . CYS A 1 92 ? 1.191 3.091 -4.728 1.00 97.06 92 CYS A C 1
ATOM 728 O O . CYS A 1 92 ? 0.964 4.181 -5.24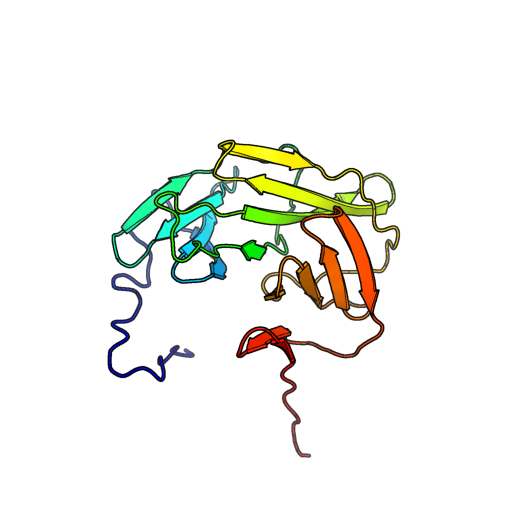9 1.00 97.06 92 CYS A O 1
ATOM 730 N N . PRO A 1 93 ? 2.097 2.250 -5.241 1.00 95.56 93 PRO A N 1
ATOM 731 C CA . PRO A 1 93 ? 2.539 2.393 -6.613 1.00 95.56 93 PRO A CA 1
ATOM 732 C C . PRO A 1 93 ? 1.420 1.925 -7.555 1.00 95.56 93 PRO A C 1
ATOM 734 O O . PRO A 1 93 ? 0.745 0.929 -7.279 1.00 95.56 93 PRO A O 1
ATOM 737 N N . PHE A 1 94 ? 1.229 2.619 -8.671 1.00 93.06 94 PHE A N 1
ATOM 738 C CA . PHE A 1 94 ? 0.221 2.280 -9.675 1.00 93.06 94 PHE A CA 1
ATOM 739 C C . PHE A 1 94 ? 0.741 2.557 -11.097 1.00 93.06 94 PHE A C 1
ATOM 741 O O . PHE A 1 94 ? 1.651 3.378 -11.258 1.00 93.06 94 PHE A O 1
ATOM 748 N N . PRO A 1 95 ? 0.241 1.846 -12.127 1.00 89.88 95 PRO A N 1
ATOM 749 C CA . PRO A 1 95 ? 0.716 2.014 -13.498 1.00 89.88 95 PRO A CA 1
ATOM 750 C C . PRO A 1 95 ? 0.494 3.439 -14.015 1.00 89.88 95 PRO A C 1
ATOM 752 O O . PRO A 1 95 ? -0.580 4.009 -13.851 1.00 89.88 95 PRO A O 1
ATOM 755 N N . SER A 1 96 ? 1.505 4.000 -14.671 1.00 88.81 96 SER A N 1
ATOM 756 C CA . SER A 1 96 ? 1.408 5.294 -15.345 1.00 88.81 96 SER A CA 1
ATOM 757 C C . SER A 1 96 ? 0.925 5.119 -16.784 1.00 88.81 96 SER A C 1
ATOM 759 O O . SER A 1 96 ? 1.388 4.226 -17.492 1.00 88.81 96 SER A O 1
ATOM 761 N N . GLU A 1 97 ? 0.076 6.029 -17.264 1.00 85.94 97 GLU A N 1
ATOM 762 C CA . GLU A 1 97 ? -0.301 6.095 -18.686 1.00 85.94 97 GLU A CA 1
ATOM 763 C C . GLU A 1 97 ? 0.901 6.384 -19.603 1.00 85.94 97 GLU A C 1
ATOM 765 O O . GLU A 1 97 ? 0.896 6.019 -20.776 1.00 85.94 97 GLU A O 1
ATOM 770 N N . LEU A 1 98 ? 1.950 7.019 -19.065 1.00 85.06 98 LEU A N 1
ATOM 771 C CA . LEU A 1 98 ? 3.194 7.338 -19.776 1.00 85.06 98 LEU A CA 1
ATOM 772 C C . LEU A 1 98 ? 4.229 6.203 -19.728 1.00 85.06 98 LEU A C 1
ATOM 774 O O . LEU A 1 98 ? 5.364 6.394 -20.166 1.00 85.06 98 LEU A O 1
ATOM 778 N N . GLY A 1 99 ? 3.854 5.054 -19.167 1.00 85.81 99 GLY A N 1
ATOM 779 C CA . GLY A 1 99 ? 4.759 3.945 -18.911 1.00 85.81 99 GLY A CA 1
ATOM 780 C C . GLY A 1 99 ? 5.399 3.983 -17.520 1.00 85.81 99 GLY A C 1
ATOM 781 O O . GLY A 1 99 ? 5.596 5.043 -16.915 1.00 85.81 99 GLY A O 1
ATOM 782 N N . GLY A 1 100 ? 5.712 2.799 -16.998 1.00 89.31 100 GLY A N 1
ATOM 783 C CA . GLY A 1 100 ? 6.227 2.589 -15.648 1.00 89.31 100 GLY A CA 1
ATOM 784 C C . GLY A 1 100 ? 5.197 2.826 -14.535 1.00 89.31 100 GLY A C 1
ATOM 785 O O . GLY A 1 100 ? 4.021 2.486 -14.681 1.00 89.31 100 GLY A O 1
ATOM 786 N N . TYR A 1 101 ? 5.637 3.397 -13.406 1.00 91.44 101 TYR A N 1
ATOM 787 C CA . TYR A 1 101 ? 4.813 3.587 -12.204 1.00 91.44 101 TYR A CA 1
ATOM 788 C C . TYR A 1 101 ? 4.824 5.022 -11.677 1.00 91.44 101 TYR A C 1
ATOM 790 O O . TYR A 1 101 ? 5.850 5.704 -11.694 1.00 91.44 101 TYR A O 1
ATOM 798 N N . LYS A 1 102 ? 3.677 5.430 -11.137 1.00 95.25 102 LYS A N 1
ATOM 799 C CA . LYS A 1 102 ? 3.505 6.584 -10.249 1.00 95.25 102 LYS A CA 1
ATOM 800 C C . LYS A 1 102 ? 3.208 6.094 -8.834 1.00 95.25 102 LYS A C 1
ATOM 802 O O . LYS A 1 102 ? 3.000 4.901 -8.616 1.00 95.25 102 LYS A O 1
ATOM 807 N N . PHE A 1 103 ? 3.184 7.018 -7.880 1.00 96.62 103 PHE A N 1
ATOM 808 C CA . PHE A 1 103 ? 2.926 6.722 -6.473 1.00 96.62 103 PHE A CA 1
ATOM 809 C C . PHE A 1 103 ? 1.796 7.601 -5.948 1.00 96.62 103 PHE A C 1
ATOM 811 O O . PHE A 1 103 ? 1.837 8.818 -6.114 1.00 96.62 103 PHE A O 1
ATOM 818 N N . GLU A 1 104 ? 0.809 7.001 -5.293 1.00 97.50 104 GLU A N 1
ATOM 819 C CA . GLU A 1 104 ? -0.248 7.702 -4.567 1.00 97.50 104 GLU A CA 1
ATOM 820 C C . GLU A 1 104 ? -0.095 7.456 -3.064 1.00 97.50 104 GLU A C 1
ATOM 822 O O . GLU A 1 104 ? 0.217 6.343 -2.623 1.00 97.50 104 GLU A O 1
ATOM 827 N N . VAL A 1 105 ? -0.285 8.506 -2.262 1.00 98.19 105 VAL A N 1
ATOM 828 C CA . VAL A 1 105 ? -0.120 8.454 -0.807 1.00 98.19 105 VAL A CA 1
ATOM 829 C C . VAL A 1 105 ? -1.363 9.003 -0.119 1.00 98.19 105 VAL A C 1
ATOM 831 O O . VAL A 1 105 ? -1.638 10.201 -0.167 1.00 98.19 105 VAL A O 1
ATOM 834 N N . TYR A 1 106 ? -2.077 8.141 0.599 1.00 98.31 106 TYR A N 1
ATOM 835 C CA . TYR A 1 106 ? -3.072 8.572 1.577 1.00 98.31 106 TYR A CA 1
ATOM 836 C C . TYR A 1 106 ? -2.379 9.000 2.867 1.00 98.31 106 TYR A C 1
ATOM 838 O O . TYR A 1 106 ? -1.482 8.300 3.345 1.00 98.31 106 TYR A O 1
ATOM 846 N N . SER A 1 107 ? -2.828 10.103 3.467 1.00 96.38 107 SER A N 1
ATOM 847 C CA . SER A 1 107 ? -2.381 10.529 4.801 1.00 96.38 107 SER A CA 1
ATOM 848 C C . SER A 1 107 ? -3.578 10.722 5.736 1.00 96.38 107 SER A C 1
ATOM 850 O O . SER A 1 107 ? -4.547 11.400 5.386 1.00 96.38 107 SER A O 1
ATOM 852 N N . SER A 1 108 ? -3.542 10.103 6.921 1.00 95.44 108 SER A N 1
ATOM 853 C CA . SER A 1 108 ? -4.661 10.129 7.877 1.00 95.44 108 SER A CA 1
ATOM 854 C C . SER A 1 108 ? -4.939 11.504 8.476 1.00 95.44 108 SER A C 1
ATOM 856 O O . SER A 1 108 ? -6.091 11.782 8.802 1.00 95.44 108 SER A O 1
ATOM 858 N N . ASP A 1 109 ? -3.905 12.336 8.598 1.00 93.25 109 ASP A N 1
ATOM 859 C CA . ASP A 1 109 ? -3.959 13.709 9.107 1.00 93.25 109 ASP A CA 1
ATOM 860 C C . ASP A 1 109 ? -4.824 14.608 8.210 1.00 93.25 109 ASP A C 1
ATOM 862 O O . ASP A 1 109 ? -5.619 15.414 8.691 1.00 93.25 109 ASP A O 1
ATOM 866 N N . ARG A 1 110 ? -4.700 14.429 6.892 1.00 94.00 110 ARG A N 1
ATOM 867 C CA . ARG A 1 110 ? -5.470 15.145 5.865 1.00 94.00 110 ARG A CA 1
ATOM 868 C C . ARG A 1 110 ? -6.764 14.432 5.510 1.00 94.00 110 ARG A C 1
ATOM 870 O O . ARG A 1 110 ? -7.710 15.070 5.059 1.00 94.00 110 ARG A O 1
ATOM 877 N N . GLY A 1 111 ? -6.803 13.114 5.691 1.00 96.38 111 GLY A N 1
ATOM 878 C CA . GLY A 1 111 ? -7.932 12.285 5.295 1.00 96.38 111 GLY A CA 1
ATOM 879 C C . GLY A 1 111 ? -8.131 12.222 3.781 1.00 96.38 111 GLY A C 1
ATOM 880 O O . GLY A 1 111 ? -9.258 12.015 3.343 1.00 96.38 111 GLY A O 1
ATOM 881 N N . SER A 1 112 ? -7.070 12.409 2.993 1.00 97.69 112 SER A N 1
ATOM 882 C CA . SER A 1 112 ? -7.122 12.432 1.530 1.00 97.69 112 SER A CA 1
ATOM 883 C C . SER A 1 112 ? -5.939 11.696 0.909 1.00 97.69 112 SER A C 1
ATOM 885 O O . SER A 1 112 ? -4.896 11.507 1.549 1.00 97.69 112 SER A O 1
ATOM 887 N N . TRP A 1 113 ? -6.113 11.309 -0.351 1.00 98.25 113 TRP A N 1
ATOM 888 C CA . TRP A 1 113 ? -5.029 10.860 -1.209 1.00 98.25 113 TRP A CA 1
ATOM 889 C C . TRP A 1 113 ? -4.292 12.044 -1.836 1.00 98.25 113 TRP A C 1
ATOM 891 O O . TRP A 1 113 ? -4.735 13.195 -1.754 1.00 98.25 113 TRP A O 1
ATOM 901 N N . ARG A 1 114 ? -3.111 11.751 -2.377 1.00 97.44 114 ARG A N 1
ATOM 902 C CA . ARG A 1 114 ? -2.335 12.653 -3.219 1.00 97.44 114 ARG A CA 1
ATOM 903 C C . ARG 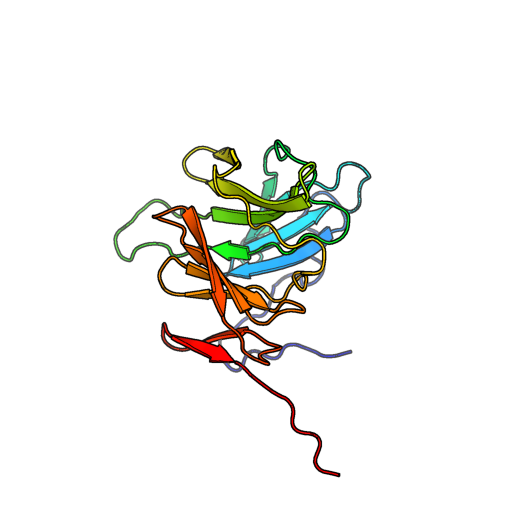A 1 114 ? -1.365 11.845 -4.067 1.00 97.44 114 ARG A C 1
ATOM 905 O O . ARG A 1 114 ? -0.557 11.081 -3.532 1.00 97.44 114 ARG A O 1
ATOM 912 N N . THR A 1 115 ? -1.366 12.113 -5.361 1.00 97.19 115 THR A N 1
ATOM 913 C CA . THR A 1 115 ? -0.378 11.580 -6.297 1.00 97.19 115 THR A CA 1
ATOM 914 C C . THR A 1 115 ? 0.947 12.335 -6.184 1.00 97.19 115 THR A C 1
ATOM 916 O O . THR A 1 115 ? 0.989 13.569 -6.163 1.00 97.19 115 THR A O 1
ATOM 919 N N . SER A 1 116 ? 2.047 11.595 -6.090 1.00 96.69 116 SER A N 1
ATOM 920 C CA . SER A 1 116 ? 3.399 12.143 -6.132 1.00 96.69 116 SER A CA 1
ATOM 921 C C . SER A 1 116 ? 3.746 12.655 -7.534 1.00 96.69 116 SER A C 1
ATOM 923 O O . SER A 1 116 ? 3.232 12.161 -8.539 1.00 96.69 116 SER A O 1
ATOM 925 N N . GLY A 1 117 ? 4.643 13.641 -7.602 1.00 94.50 117 GLY A N 1
ATOM 926 C CA . GLY A 1 117 ? 5.204 14.123 -8.867 1.00 94.50 117 GLY A CA 1
ATOM 927 C C . GLY A 1 117 ? 6.228 13.169 -9.494 1.00 94.50 117 GLY A C 1
ATOM 928 O O . GLY A 1 117 ? 6.605 13.367 -10.647 1.00 94.50 117 GLY A O 1
ATOM 929 N N . GLU A 1 118 ? 6.676 12.154 -8.755 1.00 94.25 118 GLU A N 1
ATOM 930 C CA . GLU A 1 118 ? 7.675 11.194 -9.216 1.00 94.25 118 GLU A CA 1
ATOM 931 C C . GLU A 1 118 ? 7.085 10.147 -10.164 1.00 94.25 118 GLU A C 1
ATOM 933 O O . GLU A 1 118 ? 6.014 9.580 -9.922 1.00 94.25 118 GLU A O 1
ATOM 938 N N . ILE A 1 119 ? 7.832 9.853 -11.232 1.00 90.56 119 ILE A N 1
ATOM 939 C CA . ILE A 1 119 ? 7.502 8.805 -12.200 1.00 90.56 119 ILE A CA 1
ATOM 940 C C . ILE A 1 119 ? 8.712 7.893 -12.374 1.00 90.56 119 ILE A C 1
ATOM 942 O O . ILE A 1 119 ? 9.794 8.323 -12.782 1.00 90.56 119 ILE A O 1
ATOM 946 N N . ARG A 1 120 ? 8.516 6.600 -12.125 1.00 89.00 120 ARG A N 1
ATOM 947 C CA . ARG A 1 120 ? 9.520 5.569 -12.378 1.00 89.00 120 ARG A CA 1
ATOM 948 C C . ARG A 1 120 ? 9.297 4.965 -13.759 1.00 89.00 120 ARG A C 1
ATOM 950 O O . ARG A 1 120 ? 8.476 4.069 -13.910 1.00 89.00 120 ARG A O 1
ATOM 957 N N . PHE A 1 121 ? 10.065 5.419 -14.747 1.00 85.50 121 PHE A N 1
ATOM 958 C CA . PHE A 1 121 ? 9.997 4.907 -16.120 1.00 85.50 121 PHE A CA 1
ATOM 959 C C . PHE A 1 121 ? 10.737 3.568 -16.278 1.00 85.50 121 PHE A C 1
ATOM 961 O O . PHE A 1 121 ? 11.966 3.539 -16.385 1.00 85.50 121 PHE A O 1
ATOM 968 N N . ASP A 1 122 ? 9.998 2.458 -16.282 1.00 84.19 122 ASP A N 1
ATOM 969 C CA . ASP A 1 122 ? 10.447 1.140 -16.761 1.00 84.19 122 ASP A CA 1
ATOM 970 C C . ASP A 1 122 ? 9.231 0.226 -16.977 1.00 84.19 122 ASP A C 1
ATOM 972 O O . ASP A 1 122 ? 8.730 -0.384 -16.037 1.00 84.19 122 ASP A O 1
ATOM 976 N N . ASP A 1 123 ? 8.768 0.103 -18.222 1.00 80.38 123 ASP A N 1
ATOM 977 C CA . ASP A 1 123 ? 7.585 -0.707 -18.573 1.00 80.38 123 ASP A CA 1
ATOM 978 C C . ASP A 1 123 ? 7.757 -2.212 -18.328 1.00 80.38 123 ASP A C 1
ATOM 980 O O . ASP A 1 123 ? 6.788 -2.972 -18.326 1.00 80.38 123 ASP A O 1
ATOM 984 N N . ASN A 1 124 ? 8.997 -2.667 -18.141 1.00 84.19 124 ASN A N 1
ATOM 985 C CA . ASN A 1 124 ? 9.301 -4.072 -17.889 1.00 84.19 124 ASN A CA 1
ATOM 986 C C . ASN A 1 124 ? 9.469 -4.372 -16.394 1.00 84.19 124 ASN A C 1
ATOM 988 O O . ASN A 1 124 ? 9.581 -5.541 -16.003 1.00 84.19 124 ASN A O 1
ATOM 992 N N . GLU A 1 125 ? 9.530 -3.337 -15.557 1.00 87.94 125 GLU A N 1
ATOM 993 C CA . GLU A 1 125 ? 9.543 -3.505 -14.117 1.00 87.94 125 GLU A CA 1
ATOM 994 C C . GLU A 1 125 ? 8.149 -3.921 -13.644 1.00 87.94 125 GLU A C 1
ATOM 996 O O . GLU A 1 125 ? 7.140 -3.377 -14.077 1.00 87.94 125 GLU A O 1
ATOM 1001 N N . LYS A 1 126 ? 8.086 -4.916 -12.759 1.00 89.00 126 LYS A N 1
ATOM 1002 C CA . LYS A 1 126 ? 6.860 -5.290 -12.055 1.00 89.00 126 LYS A CA 1
ATOM 1003 C C . LYS A 1 126 ? 7.148 -5.348 -10.572 1.00 89.00 126 LYS A C 1
ATOM 1005 O O . LYS A 1 126 ? 8.001 -6.130 -10.151 1.00 89.00 126 LYS A O 1
ATOM 1010 N N . LEU A 1 127 ? 6.445 -4.527 -9.800 1.00 90.75 127 LEU A N 1
ATOM 1011 C CA . LEU A 1 127 ? 6.488 -4.576 -8.341 1.00 90.75 127 LEU A CA 1
ATOM 1012 C C . LEU A 1 127 ? 5.693 -5.784 -7.849 1.00 90.75 127 LEU A C 1
ATOM 1014 O O . LEU A 1 127 ? 4.624 -6.083 -8.383 1.00 90.75 127 LEU A O 1
ATOM 1018 N N . LEU A 1 128 ? 6.211 -6.478 -6.838 1.00 88.56 128 LEU A N 1
ATOM 1019 C CA . LEU A 1 128 ? 5.548 -7.648 -6.272 1.00 88.56 128 LEU A CA 1
ATOM 1020 C C . LEU A 1 128 ? 4.489 -7.210 -5.237 1.00 88.56 128 LEU A C 1
ATOM 1022 O O . LEU A 1 128 ? 4.838 -6.601 -4.219 1.00 88.56 128 LEU A O 1
ATOM 1026 N N . PRO A 1 129 ? 3.194 -7.517 -5.436 1.00 88.38 129 PRO A N 1
ATOM 1027 C CA . PRO A 1 129 ? 2.153 -7.173 -4.469 1.00 88.38 129 PRO A CA 1
ATOM 1028 C C . PRO A 1 129 ? 2.384 -7.842 -3.110 1.00 88.38 129 PRO A C 1
ATOM 1030 O O . PRO A 1 129 ? 2.968 -8.920 -3.036 1.00 88.38 129 PRO A O 1
ATOM 1033 N N . LYS A 1 130 ? 1.896 -7.226 -2.024 1.00 84.44 130 LYS A N 1
ATOM 1034 C CA . LYS A 1 130 ? 1.932 -7.775 -0.646 1.00 84.44 130 LYS A CA 1
ATOM 1035 C C . LYS A 1 130 ? 3.334 -8.049 -0.066 1.00 84.44 130 LYS A C 1
ATOM 1037 O O . LYS A 1 130 ? 3.441 -8.740 0.943 1.00 84.44 130 LYS A O 1
ATOM 1042 N N . THR A 1 131 ? 4.398 -7.520 -0.673 1.00 86.25 131 THR A N 1
ATOM 1043 C CA . THR A 1 131 ? 5.795 -7.754 -0.235 1.00 86.25 131 THR A CA 1
ATOM 1044 C C . THR A 1 131 ? 6.533 -6.492 0.209 1.00 86.25 131 THR A C 1
ATOM 1046 O O . THR A 1 131 ? 7.709 -6.556 0.569 1.00 86.25 131 THR A O 1
ATOM 1049 N N . GLY A 1 132 ? 5.868 -5.336 0.164 1.00 92.06 132 GLY A N 1
ATOM 1050 C CA . GLY A 1 132 ? 6.508 -4.073 0.489 1.00 92.06 132 GLY A CA 1
ATOM 1051 C C . GLY A 1 132 ? 6.809 -3.926 1.984 1.00 92.06 132 GLY A C 1
ATOM 1052 O O . GLY A 1 132 ? 6.078 -4.432 2.837 1.00 92.06 132 GLY A O 1
ATOM 1053 N N . ALA A 1 133 ? 7.889 -3.218 2.302 1.00 93.94 133 ALA A N 1
ATOM 1054 C CA . ALA A 1 133 ? 8.352 -2.970 3.664 1.00 93.94 133 ALA A CA 1
ATOM 1055 C C . ALA A 1 133 ? 8.701 -1.492 3.859 1.00 93.94 133 ALA A C 1
ATOM 1057 O O . ALA A 1 133 ? 9.128 -0.821 2.925 1.00 93.94 133 ALA A O 1
ATOM 1058 N N . HIS A 1 134 ? 8.566 -0.991 5.085 1.00 95.38 134 HIS A N 1
ATOM 1059 C CA . HIS A 1 134 ? 8.944 0.374 5.445 1.00 95.38 134 HIS A CA 1
ATOM 1060 C C . HIS A 1 134 ? 10.081 0.373 6.471 1.00 95.38 134 HIS A C 1
ATOM 1062 O O . HIS A 1 134 ? 10.051 -0.396 7.434 1.00 95.38 134 HIS A O 1
ATOM 1068 N N . VAL A 1 135 ? 11.077 1.237 6.256 1.00 93.88 135 VAL A N 1
ATOM 1069 C CA . VAL A 1 135 ? 12.202 1.468 7.170 1.00 93.88 135 VAL A CA 1
ATOM 1070 C C . VAL A 1 135 ? 12.614 2.937 7.115 1.00 93.88 135 VAL A C 1
ATOM 1072 O O . VAL A 1 135 ? 13.005 3.425 6.056 1.00 93.88 135 VAL A O 1
ATOM 1075 N N . ASN A 1 136 ? 12.602 3.615 8.268 1.00 91.56 136 ASN A N 1
ATOM 1076 C CA . ASN A 1 136 ? 13.143 4.969 8.460 1.00 91.56 136 ASN A CA 1
ATOM 1077 C C . ASN A 1 136 ? 12.667 5.995 7.411 1.00 91.56 136 ASN A C 1
ATOM 1079 O O . ASN A 1 136 ? 13.475 6.732 6.849 1.00 91.56 136 ASN A O 1
ATOM 1083 N N . GLY A 1 137 ? 11.364 6.032 7.127 1.00 93.75 137 GLY A N 1
ATOM 1084 C CA . GLY A 1 137 ? 10.770 6.977 6.178 1.00 93.75 137 GLY A CA 1
ATOM 1085 C C . GLY A 1 137 ? 10.872 6.557 4.711 1.00 93.75 137 GLY A C 1
ATOM 1086 O O . GLY A 1 137 ? 10.452 7.316 3.844 1.00 93.75 137 GLY A O 1
ATOM 1087 N N . ILE A 1 138 ? 11.401 5.369 4.414 1.00 96.88 138 ILE A N 1
ATOM 1088 C CA . ILE A 1 138 ? 11.524 4.852 3.050 1.00 96.88 138 ILE A CA 1
ATOM 1089 C C . ILE A 1 138 ? 10.723 3.560 2.932 1.00 96.88 138 ILE A C 1
ATOM 1091 O O . ILE A 1 138 ? 10.826 2.663 3.773 1.00 96.88 138 ILE A O 1
ATOM 1095 N N . VAL A 1 139 ? 9.925 3.468 1.875 1.00 97.12 139 VAL A N 1
ATOM 1096 C CA . VAL A 1 139 ? 9.199 2.257 1.499 1.00 97.12 139 VAL A CA 1
ATOM 1097 C C . VAL A 1 139 ? 9.977 1.515 0.421 1.00 97.12 139 VAL A C 1
ATOM 1099 O O . VAL A 1 139 ? 10.546 2.145 -0.462 1.00 97.12 139 VAL A O 1
ATOM 1102 N N . TYR A 1 140 ? 10.007 0.189 0.493 1.00 95.62 140 TYR A N 1
ATOM 1103 C CA . TYR A 1 140 ? 10.730 -0.692 -0.414 1.00 95.62 140 TYR A CA 1
ATOM 1104 C C . TYR A 1 140 ? 9.810 -1.785 -0.940 1.00 95.62 140 TYR A C 1
ATOM 1106 O O . TYR A 1 140 ? 9.047 -2.367 -0.172 1.00 95.62 140 TYR A O 1
ATOM 1114 N N . TRP A 1 141 ? 9.953 -2.125 -2.215 1.00 94.38 141 TRP A N 1
ATOM 1115 C CA . TRP A 1 141 ? 9.273 -3.230 -2.876 1.00 94.38 141 TRP A CA 1
ATOM 1116 C C . TRP A 1 141 ? 10.287 -4.077 -3.641 1.00 94.38 141 TRP A C 1
ATOM 1118 O O . TRP A 1 141 ? 11.044 -3.533 -4.451 1.00 94.38 141 TRP A O 1
ATOM 1128 N N . PRO A 1 142 ? 10.286 -5.404 -3.456 1.00 92.69 142 PRO A N 1
ATOM 1129 C CA . PRO A 1 142 ? 10.826 -6.312 -4.453 1.00 92.69 142 PRO A CA 1
ATOM 1130 C C . PRO A 1 142 ? 10.188 -6.057 -5.822 1.00 92.69 142 PRO A C 1
ATOM 1132 O O . PRO A 1 142 ? 8.976 -5.836 -5.939 1.00 92.69 142 PRO A O 1
ATOM 1135 N N . SER A 1 143 ? 11.002 -6.125 -6.865 1.00 90.94 143 SER A N 1
ATOM 1136 C CA . SER A 1 143 ? 10.565 -6.006 -8.246 1.00 90.94 143 SER A CA 1
ATOM 1137 C C . SER A 1 143 ? 11.317 -6.972 -9.153 1.00 90.94 143 SER A C 1
ATOM 1139 O O . SER A 1 143 ? 12.362 -7.516 -8.797 1.00 90.94 143 SER A O 1
ATOM 1141 N N . THR A 1 144 ? 10.822 -7.160 -10.376 1.00 90.19 144 THR A N 1
ATOM 1142 C CA . THR A 1 144 ? 11.511 -7.957 -11.411 1.00 90.19 144 THR A CA 1
ATOM 1143 C C . THR A 1 144 ? 12.884 -7.404 -11.813 1.00 90.19 144 THR A C 1
ATOM 1145 O O . THR A 1 144 ? 13.623 -8.072 -12.537 1.00 90.19 144 THR A O 1
ATOM 1148 N N . ARG A 1 145 ? 13.237 -6.191 -11.370 1.00 88.50 145 ARG A N 1
ATOM 1149 C CA . ARG A 1 145 ? 14.516 -5.518 -11.645 1.00 88.50 145 ARG A CA 1
ATOM 1150 C C . ARG A 1 145 ? 15.419 -5.394 -10.415 1.00 88.50 145 ARG A C 1
ATOM 1152 O O . ARG A 1 145 ? 16.577 -4.999 -10.560 1.00 88.50 145 ARG A O 1
ATOM 1159 N N . GLY A 1 146 ? 14.914 -5.719 -9.229 1.00 90.38 146 GLY A N 1
ATOM 1160 C CA . GLY A 1 146 ? 15.655 -5.648 -7.979 1.00 90.38 146 GLY A CA 1
ATOM 1161 C C . GLY A 1 146 ? 14.776 -5.194 -6.822 1.00 90.38 146 GLY A C 1
ATOM 1162 O O . GLY A 1 146 ? 13.760 -5.815 -6.529 1.00 90.38 146 GLY A O 1
ATOM 1163 N N . VAL A 1 147 ? 15.166 -4.110 -6.155 1.00 92.69 147 VAL A N 1
ATOM 1164 C CA . VAL A 1 147 ? 14.360 -3.470 -5.109 1.00 92.69 147 VAL A CA 1
ATOM 1165 C C . VAL A 1 147 ? 14.115 -2.019 -5.482 1.00 92.69 147 VAL A C 1
ATOM 1167 O O . VAL A 1 147 ? 15.063 -1.241 -5.586 1.00 92.69 147 VAL A O 1
ATOM 1170 N N . THR A 1 148 ? 12.850 -1.653 -5.639 1.00 93.94 148 THR A N 1
ATOM 1171 C CA . THR A 1 148 ? 12.433 -0.264 -5.827 1.00 93.94 148 THR A CA 1
ATOM 1172 C C . THR A 1 148 ? 12.090 0.351 -4.483 1.00 93.94 148 THR A C 1
ATOM 1174 O O . THR A 1 148 ? 11.421 -0.271 -3.663 1.00 93.94 148 THR A O 1
ATOM 1177 N N . SER A 1 149 ? 12.562 1.567 -4.237 1.00 95.50 149 SER A N 1
ATOM 1178 C CA . SER A 1 149 ? 12.274 2.329 -3.028 1.00 95.50 149 SER A CA 1
ATOM 1179 C C . SER A 1 149 ? 11.601 3.651 -3.341 1.00 95.50 149 SER A C 1
ATOM 1181 O O . SER A 1 149 ? 11.938 4.262 -4.351 1.00 95.50 149 SER A O 1
ATOM 1183 N N . PHE A 1 150 ? 10.778 4.138 -2.422 1.00 97.50 150 PHE A N 1
ATOM 1184 C CA . PHE A 1 150 ? 10.174 5.464 -2.444 1.00 97.50 150 PHE A CA 1
ATOM 1185 C C . PHE A 1 150 ? 10.373 6.137 -1.082 1.00 97.50 150 PHE A C 1
ATOM 1187 O O . PHE A 1 150 ? 9.953 5.609 -0.048 1.00 97.50 150 PHE A O 1
ATOM 1194 N N . ASP A 1 151 ? 11.051 7.281 -1.072 1.00 97.19 151 ASP A N 1
ATOM 1195 C CA . ASP A 1 151 ? 11.309 8.063 0.140 1.00 97.19 151 ASP A CA 1
ATOM 1196 C C . ASP A 1 151 ? 10.107 8.970 0.451 1.00 97.19 151 ASP A C 1
ATOM 1198 O O . ASP A 1 151 ? 9.702 9.773 -0.379 1.00 97.19 151 ASP A O 1
ATOM 1202 N N . LEU A 1 152 ? 9.522 8.863 1.646 1.00 95.88 152 LEU A N 1
ATOM 1203 C CA . LEU A 1 152 ? 8.278 9.564 2.002 1.00 95.88 152 LEU A CA 1
ATOM 1204 C C . LEU A 1 152 ? 8.445 11.067 2.258 1.00 95.88 152 LEU A C 1
ATOM 1206 O O . LEU A 1 152 ? 7.434 11.758 2.408 1.00 95.88 152 LEU A O 1
ATOM 1210 N N . ASN A 1 153 ? 9.682 11.555 2.364 1.00 94.88 153 ASN A N 1
ATOM 1211 C CA . ASN A 1 153 ? 9.981 12.962 2.619 1.00 94.88 153 ASN A CA 1
ATOM 1212 C C . ASN A 1 153 ? 10.333 13.692 1.324 1.00 94.88 153 ASN A C 1
ATOM 1214 O O . ASN A 1 153 ? 9.800 14.763 1.050 1.00 94.88 153 ASN A O 1
ATOM 1218 N N . SER A 1 154 ? 11.254 13.121 0.549 1.00 96.44 154 SER A N 1
ATOM 1219 C CA . SER A 1 154 ? 11.685 13.680 -0.736 1.00 96.44 154 SER A CA 1
ATOM 1220 C C . SER A 1 154 ? 10.783 13.276 -1.897 1.00 96.44 154 SER A C 1
ATOM 1222 O O . SER A 1 154 ? 10.826 13.928 -2.935 1.00 96.44 154 SER A O 1
ATOM 1224 N N . GLU A 1 155 ? 9.984 12.221 -1.723 1.00 96.56 155 GLU A N 1
ATOM 1225 C CA . GLU A 1 155 ? 9.144 11.609 -2.757 1.00 96.56 155 GLU A CA 1
ATOM 1226 C C . GLU A 1 155 ? 9.916 11.121 -3.979 1.00 96.56 155 GLU A C 1
ATOM 1228 O O . GLU A 1 155 ? 9.371 11.031 -5.070 1.00 96.56 155 GLU A O 1
ATOM 1233 N N . LEU A 1 156 ? 11.191 10.779 -3.801 1.00 95.88 156 LEU A N 1
ATOM 1234 C CA . LEU A 1 156 ? 12.026 10.275 -4.883 1.00 95.88 156 LEU A CA 1
ATOM 1235 C C . LEU A 1 156 ? 12.052 8.750 -4.897 1.00 95.88 156 LEU A C 1
ATOM 1237 O O . LEU A 1 156 ? 12.169 8.098 -3.850 1.00 95.88 156 LEU A O 1
ATOM 1241 N N . CYS A 1 157 ? 12.009 8.190 -6.105 1.00 95.25 157 CYS A N 1
ATOM 1242 C CA . CYS A 1 157 ? 12.121 6.762 -6.334 1.00 95.25 157 CYS A CA 1
ATOM 1243 C C . CYS A 1 157 ? 13.575 6.372 -6.643 1.00 95.25 157 CYS A C 1
ATOM 1245 O O . CYS A 1 157 ? 14.314 7.097 -7.311 1.00 95.25 157 CYS A O 1
ATOM 1247 N N . ARG A 1 158 ? 14.012 5.193 -6.186 1.00 93.75 158 ARG A N 1
ATOM 1248 C CA . ARG A 1 158 ? 15.321 4.613 -6.544 1.00 93.75 158 ARG A CA 1
ATOM 1249 C C . ARG A 1 158 ? 15.212 3.115 -6.769 1.00 93.75 158 ARG A C 1
ATOM 1251 O O . ARG A 1 158 ? 14.479 2.442 -6.056 1.00 93.75 158 ARG A O 1
ATOM 1258 N N . LEU A 1 159 ? 15.979 2.600 -7.725 1.00 91.75 159 LEU A N 1
ATOM 1259 C CA . LEU A 1 159 ? 16.129 1.167 -7.964 1.00 91.75 159 LEU A CA 1
ATOM 1260 C C . LEU A 1 159 ? 17.494 0.703 -7.454 1.00 91.75 159 LEU A C 1
ATOM 1262 O O . LEU A 1 159 ? 18.527 1.285 -7.788 1.00 91.75 159 LEU A O 1
ATOM 1266 N N . PHE A 1 160 ? 17.496 -0.389 -6.702 1.00 88.31 160 PHE A N 1
ATOM 1267 C CA . PHE A 1 160 ? 18.696 -1.088 -6.271 1.00 88.31 160 PHE A CA 1
ATOM 1268 C C . PHE A 1 160 ? 18.750 -2.453 -6.949 1.00 88.31 160 PHE A C 1
ATOM 1270 O O . PHE A 1 160 ? 17.847 -3.273 -6.788 1.00 88.31 160 PHE A O 1
ATOM 1277 N N . SER A 1 161 ? 19.825 -2.727 -7.686 1.00 81.56 161 SER A N 1
ATOM 1278 C CA . SER A 1 161 ? 20.051 -4.045 -8.279 1.00 81.56 161 SER A CA 1
ATOM 1279 C C . SER A 1 161 ? 20.370 -5.062 -7.179 1.00 81.56 161 SER A C 1
ATOM 1281 O O . SER A 1 161 ? 21.476 -5.079 -6.638 1.00 81.56 161 SER A O 1
ATOM 1283 N N . SER A 1 162 ? 19.390 -5.888 -6.809 1.00 76.38 162 SER A N 1
ATOM 1284 C CA . SER A 1 162 ? 19.534 -6.908 -5.767 1.00 76.38 162 SER A CA 1
ATOM 1285 C C . SER A 1 162 ? 18.513 -8.034 -5.937 1.00 76.38 162 SER A C 1
ATOM 1287 O O . SER A 1 162 ? 17.369 -7.767 -6.275 1.00 76.38 162 SER A O 1
ATOM 1289 N N . ASN A 1 163 ? 18.890 -9.284 -5.659 1.00 69.62 163 ASN A N 1
ATOM 1290 C CA . ASN A 1 163 ? 17.997 -10.448 -5.779 1.00 69.62 163 ASN A CA 1
ATOM 1291 C C . ASN A 1 163 ? 17.256 -10.728 -4.458 1.00 69.62 163 ASN A C 1
ATOM 1293 O O . ASN A 1 163 ? 17.382 -11.813 -3.888 1.00 69.62 163 ASN A O 1
ATOM 1297 N N . LEU A 1 164 ? 16.555 -9.728 -3.916 1.00 76.56 164 LEU A N 1
ATOM 1298 C CA . LEU A 1 164 ? 15.837 -9.854 -2.642 1.00 76.56 164 LEU A CA 1
ATOM 1299 C C . LEU A 1 164 ? 14.358 -10.113 -2.909 1.00 76.56 164 LEU A C 1
ATOM 1301 O O . LEU A 1 164 ? 13.682 -9.289 -3.512 1.00 76.56 164 LEU A O 1
ATOM 1305 N N . GLU A 1 165 ? 13.862 -11.250 -2.434 1.00 72.88 165 GLU A N 1
ATOM 1306 C CA . GLU A 1 165 ? 12.483 -11.677 -2.698 1.00 72.88 165 GLU A CA 1
ATOM 1307 C C . GLU A 1 165 ? 11.522 -11.297 -1.569 1.00 72.88 165 GLU A C 1
ATOM 1309 O O . GLU A 1 165 ? 10.361 -10.996 -1.819 1.00 72.88 165 GLU A O 1
ATOM 1314 N N . ASN A 1 166 ? 12.004 -11.287 -0.322 1.00 81.94 166 ASN A N 1
ATOM 1315 C CA . ASN A 1 166 ? 11.184 -11.008 0.854 1.00 81.94 166 ASN A CA 1
ATOM 1316 C C . ASN A 1 166 ? 11.862 -9.947 1.706 1.00 81.94 166 ASN A C 1
ATOM 1318 O O . ASN A 1 166 ? 12.880 -10.234 2.340 1.00 81.94 166 ASN A O 1
ATOM 1322 N N . LEU A 1 167 ? 11.300 -8.740 1.716 1.00 88.31 167 LEU A N 1
ATOM 1323 C CA . LEU A 1 167 ? 11.787 -7.627 2.521 1.00 88.31 167 LEU A CA 1
ATOM 1324 C C . LEU A 1 167 ? 11.009 -7.523 3.832 1.00 88.31 167 LEU A C 1
ATOM 1326 O O . LEU A 1 167 ? 9.828 -7.851 3.914 1.00 88.31 167 LEU A O 1
ATOM 1330 N N . GLY A 1 168 ? 11.684 -7.032 4.862 1.00 86.56 168 GLY A N 1
ATOM 1331 C CA . GLY A 1 168 ? 11.081 -6.730 6.151 1.00 86.56 168 GLY A CA 1
ATOM 1332 C C . GLY A 1 168 ? 11.953 -5.785 6.964 1.00 86.56 168 GLY A C 1
ATOM 1333 O O . GLY A 1 168 ? 13.076 -5.459 6.581 1.00 86.56 168 GLY A O 1
ATOM 1334 N N . MET A 1 169 ? 11.436 -5.353 8.108 1.00 88.06 169 MET A N 1
ATOM 1335 C CA . MET A 1 169 ? 12.164 -4.519 9.059 1.00 88.06 169 MET A CA 1
ATOM 1336 C C . MET A 1 169 ? 12.498 -5.335 10.306 1.00 88.06 169 MET A C 1
ATOM 1338 O O . MET A 1 169 ? 11.618 -5.959 10.897 1.00 88.06 169 MET A O 1
ATOM 1342 N N . ILE A 1 170 ? 13.769 -5.321 10.710 1.00 83.31 170 ILE A N 1
ATOM 1343 C CA . ILE A 1 170 ? 14.229 -5.893 11.980 1.00 83.31 170 ILE A CA 1
ATOM 1344 C C . ILE A 1 170 ? 15.110 -4.849 12.665 1.00 83.31 170 ILE A C 1
ATOM 1346 O O . ILE A 1 170 ? 16.124 -4.428 12.109 1.00 83.31 170 ILE A O 1
ATOM 1350 N N . ASN A 1 171 ? 14.732 -4.426 13.875 1.00 84.50 171 ASN A N 1
ATOM 1351 C CA . ASN A 1 171 ? 15.478 -3.451 14.684 1.00 84.50 171 ASN A CA 1
ATOM 1352 C C . ASN A 1 171 ? 15.846 -2.163 13.915 1.00 84.50 171 ASN A C 1
ATOM 1354 O O . ASN A 1 171 ? 16.991 -1.710 13.957 1.00 84.50 171 ASN A O 1
ATOM 1358 N N . GLY A 1 172 ? 14.888 -1.604 13.168 1.00 82.56 172 GLY A N 1
ATOM 1359 C CA . GLY A 1 172 ? 15.067 -0.373 12.388 1.00 82.56 172 GLY A CA 1
ATOM 1360 C C . GLY A 1 172 ? 15.947 -0.525 11.143 1.00 82.56 172 GLY A C 1
ATOM 1361 O O . GLY A 1 172 ? 16.390 0.474 10.576 1.00 82.56 172 GLY A O 1
ATOM 1362 N N . LYS A 1 173 ? 16.232 -1.761 10.717 1.00 85.94 173 LYS A N 1
ATOM 1363 C CA . LYS A 1 173 ? 17.037 -2.061 9.529 1.00 85.94 173 LYS A CA 1
ATOM 1364 C C . LYS A 1 173 ? 16.226 -2.844 8.512 1.00 85.94 173 LYS A C 1
ATOM 1366 O O . LYS A 1 173 ? 15.502 -3.772 8.874 1.00 85.94 173 LYS A O 1
ATOM 1371 N N . LEU A 1 174 ? 16.409 -2.504 7.238 1.00 88.38 174 LEU A N 1
ATOM 1372 C CA . LEU A 1 174 ? 15.880 -3.295 6.135 1.00 88.38 174 LEU A CA 1
ATOM 1373 C C . LEU A 1 174 ? 16.615 -4.633 6.098 1.00 88.38 174 LEU A C 1
ATOM 1375 O O . LEU A 1 174 ? 17.845 -4.682 6.069 1.00 88.38 174 LEU A O 1
ATOM 1379 N N . CYS A 1 175 ? 15.851 -5.711 6.135 1.00 86.19 175 CYS A N 1
ATOM 1380 C CA . CYS A 1 175 ? 16.338 -7.077 6.116 1.00 86.19 175 CYS A CA 1
ATOM 1381 C C . CYS A 1 175 ? 15.671 -7.831 4.974 1.00 86.19 175 CYS A C 1
ATOM 1383 O O . CYS A 1 175 ? 14.544 -7.524 4.587 1.00 86.19 175 CYS A O 1
ATOM 1385 N N . ALA A 1 176 ? 16.370 -8.839 4.466 1.00 86.25 176 ALA A N 1
ATOM 1386 C CA . ALA A 1 176 ? 15.842 -9.723 3.449 1.00 86.25 176 ALA A CA 1
ATOM 1387 C C . ALA A 1 176 ? 15.998 -11.180 3.866 1.00 86.25 176 ALA A C 1
ATOM 1389 O O . ALA A 1 176 ? 17.042 -11.576 4.390 1.00 86.25 176 ALA A O 1
ATOM 1390 N N . ALA A 1 177 ? 14.965 -11.977 3.612 1.00 79.56 177 ALA A N 1
ATOM 1391 C CA . ALA A 1 177 ? 14.990 -13.416 3.827 1.00 79.56 177 ALA A CA 1
ATOM 1392 C C . ALA A 1 177 ? 15.020 -14.148 2.479 1.00 79.56 177 ALA A C 1
ATOM 1394 O O . ALA A 1 177 ? 14.280 -13.807 1.557 1.00 79.56 177 ALA A O 1
ATOM 1395 N N . CYS A 1 178 ? 15.863 -15.177 2.379 1.00 76.25 178 CYS A N 1
ATOM 1396 C CA . CYS A 1 178 ? 15.875 -16.103 1.249 1.00 76.25 178 CYS A CA 1
ATOM 1397 C C . CYS A 1 178 ? 15.762 -17.538 1.766 1.00 76.25 178 CYS A C 1
ATOM 1399 O O . CYS A 1 178 ? 16.439 -17.921 2.725 1.00 76.25 178 CYS A O 1
ATOM 1401 N N . ILE A 1 179 ? 14.907 -18.339 1.134 1.00 71.44 179 ILE A N 1
ATOM 1402 C CA . ILE A 1 179 ? 14.846 -19.775 1.399 1.00 71.44 179 ILE A CA 1
ATOM 1403 C C . ILE A 1 179 ? 15.863 -20.431 0.473 1.00 71.44 179 ILE A C 1
ATOM 1405 O O . ILE A 1 179 ? 15.708 -20.418 -0.743 1.00 71.44 179 ILE A O 1
ATOM 1409 N N . ARG A 1 180 ? 16.921 -21.010 1.042 1.00 68.88 180 ARG A N 1
ATOM 1410 C CA . ARG A 1 180 ? 17.843 -21.857 0.281 1.00 68.88 180 ARG A CA 1
ATOM 1411 C C . ARG A 1 180 ? 17.374 -23.298 0.395 1.00 68.88 180 ARG A C 1
ATOM 1413 O O . ARG A 1 180 ? 17.570 -23.924 1.435 1.00 68.88 180 ARG A O 1
ATOM 1420 N N . THR A 1 181 ? 16.772 -23.834 -0.659 1.00 64.12 181 THR A N 1
ATOM 1421 C CA . THR A 1 181 ? 16.597 -25.283 -0.779 1.00 64.12 181 THR A CA 1
ATOM 1422 C C . THR A 1 181 ? 17.979 -25.912 -0.944 1.00 64.12 181 THR A C 1
ATOM 1424 O O . THR A 1 181 ? 18.711 -25.579 -1.876 1.00 64.12 181 THR A O 1
ATOM 1427 N N . ARG A 1 182 ? 18.381 -26.773 -0.003 1.00 58.97 182 ARG A N 1
ATOM 1428 C CA . ARG A 1 182 ? 19.542 -27.647 -0.207 1.00 58.97 182 ARG A CA 1
ATOM 1429 C C . ARG A 1 182 ? 19.088 -28.786 -1.118 1.00 58.97 182 ARG A C 1
ATOM 1431 O O . ARG A 1 182 ? 18.145 -29.482 -0.753 1.00 58.97 182 ARG A O 1
ATOM 1438 N N . ASN A 1 183 ? 19.721 -28.905 -2.284 1.00 55.56 183 ASN A N 1
ATOM 1439 C CA . ASN A 1 183 ? 19.623 -30.095 -3.131 1.00 55.56 183 ASN A CA 1
ATOM 1440 C C . ASN A 1 183 ? 20.351 -31.272 -2.480 1.00 55.56 183 ASN A C 1
ATOM 1442 O O . ASN A 1 183 ? 21.365 -31.008 -1.788 1.00 55.56 183 ASN A O 1
#

Organism: Gossypium barbadense (NCBI:txid3634)

Secondary structure (DSSP, 8-state):
------S-TT----SSTT-TTSSS-EEEEEEETTEEEEEE-STT--EEEEETTTTEEEEPPPPSS---SS---EEE----TT-SS---EEEEEEE-TTSSEEEEEEETTTTB--EEEEEE--TT--BPTT--EEETTEEEEEETTEEEEEETTT--EEEE-----EEEEETTEEEEE------